Protein AF-A0A968BVG5-F1 (afdb_monomer_lite)

Sequence (67 aa):
MIGTITHEQLQYLLDQLEEEDSEDRDYYIDRSTLDWFEEHGVDPVLESILREAMGDREGMDIRWTRD

Structure (mmCIF, N/CA/C/O backbone):
data_AF-A0A968BVG5-F1
#
_entry.id   AF-A0A968BVG5-F1
#
loop_
_atom_site.group_PDB
_atom_site.id
_atom_site.type_symbol
_atom_site.label_atom_id
_atom_site.label_alt_id
_atom_site.label_comp_id
_atom_site.label_asym_id
_atom_site.label_entity_id
_atom_site.label_seq_id
_atom_site.pdbx_PDB_ins_code
_atom_site.Cartn_x
_atom_site.Cartn_y
_atom_site.Cartn_z
_atom_site.occupancy
_atom_site.B_iso_or_equiv
_atom_site.auth_seq_id
_atom_site.auth_comp_id
_atom_site.auth_asym_id
_atom_site.auth_atom_id
_atom_site.pdbx_PDB_model_num
ATOM 1 N N . MET A 1 1 ? 1.243 -14.552 -7.911 1.00 84.50 1 MET A N 1
ATOM 2 C CA . MET A 1 1 ? 0.700 -13.288 -8.445 1.00 84.50 1 MET A CA 1
ATOM 3 C C . MET A 1 1 ? -0.558 -12.978 -7.656 1.00 84.50 1 MET A C 1
ATOM 5 O O . MET A 1 1 ? -1.369 -13.884 -7.515 1.00 84.50 1 MET A O 1
ATOM 9 N N . ILE A 1 2 ? -0.661 -11.777 -7.083 1.00 92.00 2 ILE A N 1
ATOM 10 C CA . ILE A 1 2 ? -1.784 -11.375 -6.212 1.00 92.00 2 ILE A CA 1
ATOM 11 C C . ILE A 1 2 ? -2.834 -10.526 -6.941 1.00 92.00 2 ILE A C 1
ATOM 13 O O . ILE A 1 2 ? -3.958 -10.419 -6.478 1.00 92.00 2 ILE A O 1
ATOM 17 N N . GLY A 1 3 ? -2.487 -9.963 -8.100 1.00 94.81 3 GLY A N 1
ATOM 18 C CA . GLY A 1 3 ? -3.390 -9.163 -8.920 1.00 94.81 3 GLY A CA 1
ATOM 19 C C . GLY A 1 3 ? -2.664 -8.522 -10.099 1.00 94.81 3 GLY A C 1
ATOM 20 O O . GLY A 1 3 ? -1.449 -8.675 -10.250 1.00 94.81 3 GLY A O 1
ATOM 21 N N . THR A 1 4 ? -3.424 -7.802 -10.920 1.00 96.12 4 THR A N 1
ATOM 22 C CA . THR A 1 4 ? -2.916 -6.940 -11.992 1.00 96.12 4 THR A CA 1
ATOM 23 C C . THR A 1 4 ? -3.320 -5.512 -11.670 1.00 96.12 4 THR A C 1
ATOM 25 O O . THR A 1 4 ? -4.475 -5.270 -11.328 1.00 96.12 4 THR A O 1
ATOM 28 N N . ILE A 1 5 ? -2.373 -4.589 -11.790 1.00 96.25 5 ILE A N 1
ATOM 29 C CA . ILE A 1 5 ? -2.576 -3.171 -11.497 1.00 96.25 5 ILE A CA 1
ATOM 30 C C . ILE A 1 5 ? -2.348 -2.330 -12.750 1.00 96.25 5 ILE A C 1
ATOM 32 O O . ILE A 1 5 ? -1.640 -2.737 -13.676 1.00 96.25 5 ILE A O 1
ATOM 36 N N . THR A 1 6 ? -2.961 -1.155 -12.790 1.00 97.19 6 THR A N 1
ATOM 37 C CA . THR A 1 6 ? -2.731 -0.161 -13.838 1.00 97.19 6 THR A CA 1
ATOM 38 C C . THR A 1 6 ? -1.395 0.552 -13.626 1.00 97.19 6 THR A C 1
ATOM 40 O O . THR A 1 6 ? -0.775 0.468 -12.565 1.00 97.19 6 THR A O 1
ATOM 43 N N . HIS A 1 7 ? -0.941 1.294 -14.638 1.00 95.94 7 HIS A N 1
ATOM 44 C CA . HIS A 1 7 ? 0.249 2.131 -14.489 1.00 95.94 7 HIS A CA 1
ATOM 45 C C . HIS A 1 7 ? 0.055 3.241 -13.444 1.00 95.94 7 HIS A C 1
ATOM 47 O O . HIS A 1 7 ? 0.992 3.541 -12.717 1.00 95.94 7 HIS A O 1
ATOM 53 N N . GLU A 1 8 ? -1.150 3.805 -13.334 1.00 97.12 8 GLU A N 1
ATOM 54 C CA . GLU A 1 8 ? -1.479 4.839 -12.342 1.00 97.12 8 GLU A CA 1
ATOM 55 C C . GLU A 1 8 ? -1.450 4.280 -10.914 1.00 97.12 8 GLU A C 1
ATOM 57 O O . GLU A 1 8 ? -0.874 4.895 -10.024 1.00 97.12 8 GLU A O 1
ATOM 62 N N . GLN A 1 9 ? -1.990 3.075 -10.707 1.00 97.50 9 GLN A N 1
ATOM 63 C CA . GLN A 1 9 ? -1.903 2.364 -9.428 1.00 97.50 9 GLN A CA 1
ATOM 64 C C . GLN A 1 9 ? -0.455 2.017 -9.066 1.00 97.50 9 GLN A C 1
ATOM 66 O O . GLN A 1 9 ? -0.069 2.124 -7.906 1.00 97.50 9 GLN A O 1
ATOM 71 N N . LEU A 1 10 ? 0.363 1.624 -10.051 1.00 95.38 10 LEU A N 1
ATOM 72 C CA . LEU A 1 10 ? 1.792 1.433 -9.825 1.00 95.38 10 LEU A CA 1
ATOM 73 C C . LEU A 1 10 ? 2.458 2.753 -9.428 1.00 95.38 10 LEU A C 1
ATOM 75 O O . LEU A 1 10 ? 3.161 2.772 -8.431 1.00 95.38 10 LEU A O 1
ATOM 79 N N . GLN A 1 11 ? 2.211 3.846 -10.156 1.00 94.94 11 GLN A N 1
ATOM 80 C CA . GLN A 1 11 ? 2.791 5.152 -9.834 1.00 94.94 11 GLN A CA 1
ATOM 81 C C . GLN A 1 11 ? 2.412 5.606 -8.421 1.00 94.94 11 GLN A C 1
ATOM 83 O O . GLN A 1 11 ? 3.278 6.080 -7.701 1.00 94.94 11 GLN A O 1
ATOM 88 N N . TYR A 1 12 ? 1.168 5.376 -7.992 1.00 95.75 12 TYR A N 1
ATOM 89 C CA . TYR A 1 12 ? 0.753 5.632 -6.613 1.00 95.75 12 TYR A CA 1
ATOM 90 C C . TYR A 1 12 ? 1.630 4.886 -5.598 1.00 95.75 12 TYR A C 1
ATOM 92 O O . TYR A 1 12 ? 2.077 5.485 -4.625 1.00 95.75 12 TYR A O 1
ATOM 100 N N . LEU A 1 13 ? 1.912 3.596 -5.826 1.00 94.88 13 LEU A N 1
ATOM 101 C CA . LEU A 1 13 ? 2.803 2.831 -4.947 1.00 94.88 13 LEU A CA 1
ATOM 102 C C . LEU A 1 13 ? 4.213 3.434 -4.918 1.00 94.88 13 LEU A C 1
ATOM 104 O O . LEU A 1 13 ? 4.759 3.593 -3.835 1.00 94.88 13 LEU A O 1
ATOM 108 N N . LEU A 1 14 ? 4.765 3.811 -6.076 1.00 92.25 14 LEU A N 1
ATOM 109 C CA . LEU A 1 14 ? 6.090 4.444 -6.169 1.00 92.25 14 LEU A CA 1
ATOM 110 C C . LEU A 1 14 ? 6.136 5.808 -5.464 1.00 92.25 14 LEU A C 1
ATOM 112 O O . LEU A 1 14 ? 7.149 6.178 -4.888 1.00 92.25 14 LEU A O 1
ATOM 116 N N . ASP A 1 15 ? 5.037 6.562 -5.502 1.00 92.94 15 ASP A N 1
ATOM 117 C CA . ASP A 1 15 ? 4.950 7.877 -4.863 1.00 92.94 15 ASP A CA 1
ATOM 118 C C . ASP A 1 15 ? 4.838 7.775 -3.332 1.00 92.94 15 ASP A C 1
ATOM 120 O O . ASP A 1 15 ? 5.186 8.724 -2.628 1.00 92.94 15 ASP A O 1
ATOM 124 N N . GLN A 1 16 ? 4.300 6.664 -2.811 1.00 93.06 16 GLN A N 1
ATOM 125 C CA . GLN A 1 16 ? 4.087 6.463 -1.373 1.00 93.06 16 GLN A CA 1
ATOM 126 C C . GLN A 1 16 ? 5.164 5.615 -0.689 1.00 93.06 16 GLN A C 1
ATOM 128 O O . GLN A 1 16 ? 5.318 5.710 0.529 1.00 93.06 16 GLN A O 1
ATOM 133 N N . LEU A 1 17 ? 5.866 4.761 -1.432 1.00 90.88 17 LEU A N 1
ATOM 134 C CA . LEU A 1 17 ? 6.852 3.831 -0.892 1.00 90.88 17 LEU A CA 1
ATOM 135 C C . LEU A 1 17 ? 8.262 4.345 -1.178 1.00 90.88 17 LEU A C 1
ATOM 137 O O . LEU A 1 17 ? 8.571 4.772 -2.286 1.00 90.88 17 LEU A O 1
ATOM 141 N N . GLU A 1 18 ? 9.114 4.321 -0.158 1.00 81.69 18 GLU A N 1
ATOM 142 C CA . GLU A 1 18 ? 10.511 4.722 -0.298 1.00 81.69 18 GLU A CA 1
ATOM 143 C C . GLU A 1 18 ? 11.275 3.661 -1.102 1.00 81.69 18 GLU A C 1
ATOM 145 O O . GLU A 1 18 ? 11.254 2.478 -0.761 1.00 81.69 18 GLU A O 1
ATOM 150 N N . GLU A 1 19 ? 11.935 4.092 -2.176 1.00 79.19 19 GLU A N 1
ATOM 151 C CA . GLU A 1 19 ? 12.880 3.278 -2.944 1.00 79.19 19 GLU A CA 1
ATOM 152 C C . GLU A 1 19 ? 14.301 3.561 -2.457 1.00 79.19 19 GLU A C 1
ATOM 154 O O . GLU A 1 19 ? 14.722 4.722 -2.413 1.00 79.19 19 GLU A O 1
ATOM 159 N N . GLU A 1 20 ? 15.057 2.515 -2.113 1.00 70.38 20 GLU A N 1
ATOM 160 C CA . GLU A 1 20 ? 16.488 2.663 -1.828 1.00 70.38 20 GLU A CA 1
ATOM 161 C C . GLU A 1 20 ? 17.292 2.804 -3.134 1.00 70.38 20 GLU A C 1
ATOM 163 O O . GLU A 1 20 ? 18.263 3.567 -3.181 1.00 70.38 20 GLU A O 1
AT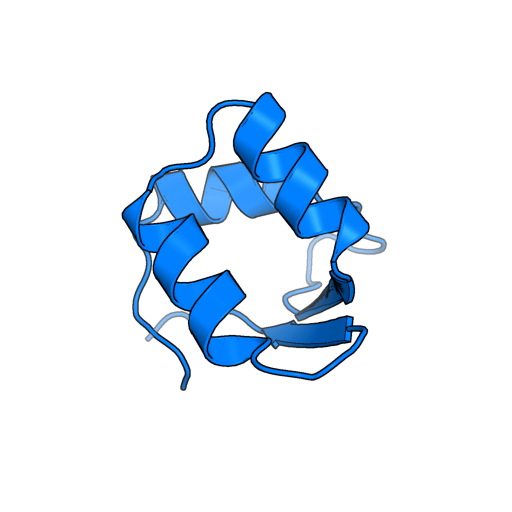OM 168 N N . ASP A 1 21 ? 16.858 2.131 -4.208 1.00 73.00 21 ASP A N 1
ATOM 169 C CA . ASP A 1 21 ? 17.387 2.265 -5.566 1.00 73.00 21 ASP A CA 1
ATOM 170 C C . ASP A 1 21 ? 16.268 2.345 -6.624 1.00 73.00 21 ASP A C 1
ATOM 172 O O . ASP A 1 21 ? 15.221 1.716 -6.513 1.00 73.00 21 ASP A O 1
ATOM 176 N N . SER A 1 22 ? 16.521 3.073 -7.715 1.00 73.38 22 SER A N 1
ATOM 177 C CA . SER A 1 22 ? 15.608 3.194 -8.865 1.00 73.38 22 SER A CA 1
ATOM 178 C C . SER A 1 22 ? 15.294 1.878 -9.598 1.00 73.38 22 SER A C 1
ATOM 180 O O . SER A 1 22 ? 14.411 1.840 -10.460 1.00 73.38 22 SER A O 1
ATOM 182 N N . GLU A 1 23 ? 16.063 0.819 -9.338 1.00 79.44 23 GLU A N 1
ATOM 183 C CA . GLU A 1 23 ? 15.842 -0.520 -9.878 1.00 79.44 23 GLU A CA 1
ATOM 184 C C . GLU A 1 23 ? 14.996 -1.414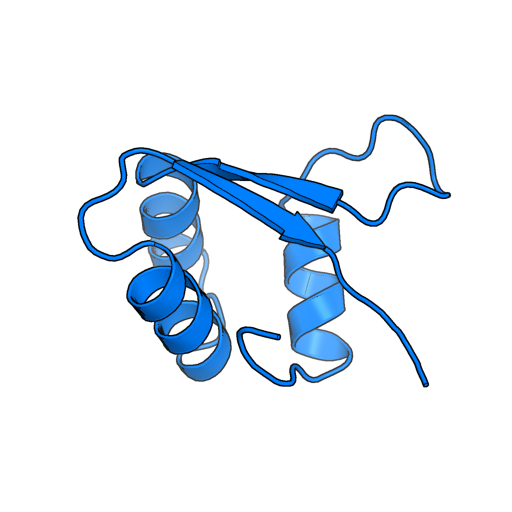 -8.961 1.00 79.44 23 GLU A C 1
ATOM 186 O O . GLU A 1 23 ? 14.587 -2.495 -9.411 1.00 79.44 23 GLU A O 1
ATOM 191 N N . ASP A 1 24 ? 14.708 -0.983 -7.728 1.00 86.00 24 ASP A N 1
ATOM 192 C CA . ASP A 1 24 ? 13.911 -1.755 -6.781 1.00 86.00 24 ASP A CA 1
ATOM 193 C C . ASP A 1 24 ? 12.486 -1.955 -7.302 1.00 86.00 24 ASP A C 1
ATOM 195 O O . ASP A 1 24 ? 11.853 -1.092 -7.912 1.00 86.00 24 ASP A O 1
ATOM 199 N N . ARG A 1 25 ? 11.984 -3.177 -7.121 1.00 90.00 25 ARG A N 1
ATOM 200 C CA . ARG A 1 25 ? 10.626 -3.554 -7.550 1.00 90.00 25 ARG A CA 1
ATOM 201 C C . ARG A 1 25 ? 9.842 -4.257 -6.471 1.00 90.00 25 ARG A C 1
ATOM 203 O O . ARG A 1 25 ? 8.724 -4.705 -6.744 1.00 90.00 25 ARG A O 1
ATOM 210 N N . ASP A 1 26 ? 10.446 -4.419 -5.303 1.00 93.00 26 ASP A N 1
ATOM 211 C CA . ASP A 1 26 ? 9.823 -5.013 -4.143 1.00 93.00 26 ASP A CA 1
ATOM 212 C C . ASP A 1 26 ? 9.835 -4.078 -2.953 1.00 93.00 26 ASP A C 1
ATOM 214 O O . ASP A 1 26 ? 10.768 -3.312 -2.752 1.00 93.00 26 ASP A O 1
ATOM 2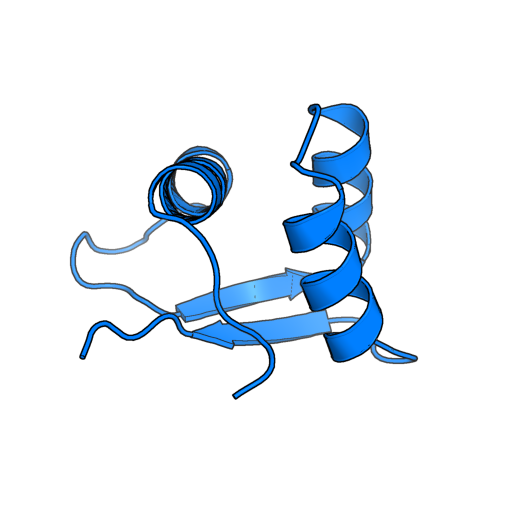18 N N . TYR A 1 27 ? 8.750 -4.155 -2.194 1.00 92.88 27 TYR A N 1
ATOM 219 C CA . TYR A 1 27 ? 8.501 -3.296 -1.053 1.00 92.88 27 TYR A CA 1
ATOM 220 C C . TYR A 1 27 ? 7.901 -4.127 0.062 1.00 92.88 27 TYR A C 1
ATOM 222 O O . TYR A 1 27 ? 7.019 -4.962 -0.176 1.00 92.88 27 TYR A O 1
ATOM 230 N N . TYR A 1 28 ? 8.332 -3.835 1.280 1.00 93.62 28 TYR A N 1
ATOM 231 C CA . TYR A 1 28 ? 7.652 -4.301 2.471 1.00 93.62 28 TYR A CA 1
ATOM 232 C C . TYR A 1 28 ? 6.455 -3.391 2.768 1.00 93.62 28 TYR A C 1
ATOM 234 O O . TYR A 1 28 ? 6.583 -2.169 2.799 1.00 93.62 28 TYR A O 1
ATOM 242 N N . ILE A 1 29 ? 5.289 -3.991 2.998 1.00 95.31 29 ILE A N 1
ATOM 243 C CA . ILE A 1 29 ? 4.053 -3.295 3.368 1.00 95.31 29 ILE A CA 1
ATOM 244 C C . ILE A 1 29 ? 3.500 -3.935 4.637 1.00 95.31 29 ILE A C 1
ATOM 246 O O . ILE A 1 29 ? 3.393 -5.160 4.721 1.00 95.31 29 ILE A O 1
ATOM 250 N N . ASP A 1 30 ? 3.082 -3.113 5.596 1.00 97.25 30 ASP A N 1
ATOM 251 C CA . ASP A 1 30 ? 2.348 -3.556 6.780 1.00 97.25 30 ASP A CA 1
ATOM 252 C C . ASP A 1 30 ? 0.922 -2.987 6.826 1.00 97.25 30 ASP A C 1
ATOM 254 O O . ASP A 1 30 ? 0.470 -2.264 5.933 1.00 97.25 30 ASP A O 1
ATOM 258 N N . ARG A 1 31 ? 0.165 -3.357 7.863 1.00 96.81 31 ARG A N 1
ATOM 259 C CA . ARG A 1 31 ? -1.210 -2.865 8.050 1.00 96.81 31 ARG A CA 1
ATOM 260 C C . ARG A 1 31 ? -1.287 -1.345 8.161 1.00 96.81 31 ARG A C 1
ATOM 262 O O . ARG A 1 31 ? -2.210 -0.759 7.609 1.00 96.81 31 ARG A O 1
ATOM 269 N N . SER A 1 32 ? -0.318 -0.722 8.825 1.00 96.88 32 SER A N 1
ATOM 270 C CA . SER A 1 32 ? -0.276 0.730 9.006 1.00 96.88 32 SER A CA 1
ATOM 271 C C . SER A 1 32 ? -0.042 1.431 7.671 1.00 96.88 32 SER A C 1
ATOM 273 O O . SER A 1 32 ? -0.647 2.467 7.414 1.00 96.88 32 SER A O 1
ATOM 275 N N . THR A 1 33 ? 0.781 0.849 6.793 1.00 96.56 33 THR A N 1
ATOM 276 C CA . THR A 1 33 ? 0.948 1.325 5.414 1.00 96.56 33 THR A CA 1
ATOM 277 C C . THR A 1 33 ? -0.370 1.270 4.634 1.00 96.56 33 THR A C 1
ATOM 279 O O . THR A 1 33 ? -0.702 2.219 3.931 1.00 96.56 33 THR A O 1
ATOM 282 N N . LEU A 1 34 ? -1.152 0.190 4.764 1.00 96.88 34 LEU A N 1
ATOM 283 C CA . LEU A 1 34 ? -2.448 0.077 4.078 1.00 96.88 34 LEU A CA 1
ATOM 284 C C . LEU A 1 34 ? -3.494 1.054 4.618 1.00 96.88 34 LEU A C 1
ATOM 286 O O . LEU A 1 34 ? -4.248 1.628 3.838 1.00 96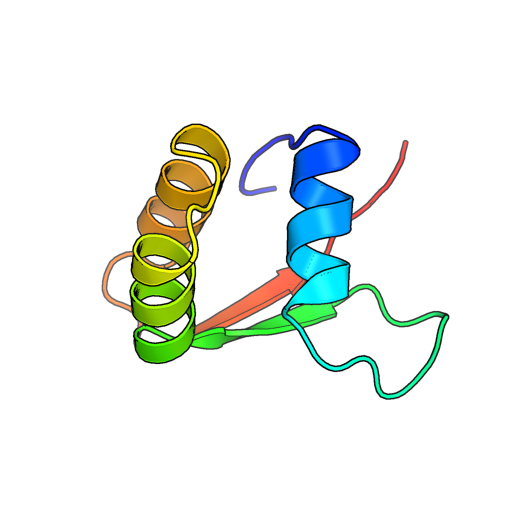.88 34 LEU A O 1
ATOM 290 N N . ASP A 1 35 ? -3.523 1.263 5.930 1.00 97.00 35 ASP A N 1
ATOM 291 C CA . ASP A 1 35 ? -4.425 2.239 6.542 1.00 97.00 35 ASP A CA 1
ATOM 292 C C . ASP A 1 35 ? -4.033 3.671 6.130 1.00 97.00 35 ASP A C 1
ATOM 294 O O . ASP A 1 35 ? -4.893 4.486 5.803 1.00 97.00 35 ASP A O 1
ATOM 298 N N . TRP A 1 36 ? -2.730 3.957 6.015 1.00 96.62 36 TRP A N 1
ATOM 299 C CA . TRP A 1 36 ? -2.236 5.210 5.441 1.00 96.62 36 TRP A CA 1
ATOM 300 C C . TRP A 1 36 ? -2.679 5.400 3.983 1.00 96.62 36 TRP A C 1
ATOM 302 O O . TRP A 1 36 ? -3.098 6.495 3.609 1.00 96.62 36 TRP A O 1
ATOM 312 N N . PHE A 1 37 ? -2.631 4.351 3.158 1.00 97.19 37 PHE A N 1
ATOM 313 C CA . PHE A 1 37 ? -3.075 4.413 1.762 1.00 97.19 37 PHE A CA 1
ATOM 314 C C . PHE A 1 37 ? -4.557 4.781 1.632 1.00 97.19 37 PHE A C 1
ATOM 316 O O . PHE A 1 37 ? -4.911 5.637 0.815 1.00 97.19 37 PHE A O 1
ATOM 323 N N . GLU A 1 38 ? -5.413 4.179 2.461 1.00 96.62 38 GLU A N 1
ATOM 324 C CA . GLU A 1 38 ? -6.847 4.487 2.525 1.00 96.62 38 GLU A CA 1
ATOM 325 C C . GLU A 1 38 ? -7.085 5.975 2.832 1.00 96.62 38 GLU A C 1
ATOM 327 O O . GLU A 1 38 ? -7.842 6.652 2.130 1.00 96.62 38 GLU A O 1
ATOM 332 N N . GLU A 1 39 ? -6.363 6.525 3.813 1.00 96.88 39 GLU A N 1
ATOM 333 C CA . GLU A 1 39 ? -6.435 7.948 4.171 1.00 96.88 39 GLU A CA 1
ATOM 334 C C . GLU A 1 39 ? -5.938 8.884 3.053 1.00 96.88 39 GLU A C 1
ATOM 336 O O . GLU A 1 39 ? -6.375 10.035 2.967 1.00 96.88 39 GLU A O 1
ATOM 341 N N . HIS A 1 40 ? -5.062 8.392 2.171 1.00 95.75 40 HIS A N 1
ATOM 342 C CA . HIS A 1 40 ? -4.432 9.157 1.089 1.00 95.75 40 HIS A CA 1
ATOM 343 C C . HIS A 1 40 ? -5.058 8.900 -0.286 1.00 95.75 40 HIS A C 1
ATOM 345 O O . HIS A 1 40 ? -4.475 9.257 -1.312 1.00 95.75 40 HIS A O 1
ATOM 351 N N . GLY A 1 41 ? -6.263 8.327 -0.322 1.00 95.38 41 GLY A N 1
ATOM 352 C CA . GLY A 1 41 ? -7.051 8.207 -1.547 1.00 95.38 41 GLY A CA 1
ATOM 353 C C . GLY A 1 41 ? -6.498 7.185 -2.535 1.00 95.38 41 GLY A C 1
ATOM 354 O O . GLY A 1 41 ? -6.574 7.410 -3.745 1.00 95.38 41 GLY A O 1
ATOM 355 N N . VAL A 1 42 ? -5.941 6.081 -2.029 1.00 97.75 42 VAL A N 1
ATOM 356 C CA . VAL A 1 42 ? -5.606 4.916 -2.854 1.00 97.75 42 VAL A CA 1
ATOM 357 C C . VAL A 1 42 ? -6.804 4.474 -3.694 1.00 97.75 42 VAL A C 1
ATOM 359 O O . VAL A 1 42 ? -7.964 4.585 -3.292 1.00 97.75 42 VAL A O 1
ATOM 362 N N . ASP A 1 43 ? -6.525 3.950 -4.884 1.00 98.44 43 ASP A N 1
ATOM 363 C CA . ASP A 1 43 ? -7.564 3.352 -5.710 1.00 98.44 43 ASP A CA 1
ATOM 364 C C . ASP A 1 43 ? -8.176 2.114 -5.007 1.00 98.44 43 ASP A C 1
ATOM 366 O O . ASP A 1 43 ? -7.425 1.222 -4.591 1.00 98.44 43 ASP A O 1
ATOM 370 N N . PRO A 1 44 ? -9.517 1.993 -4.914 1.00 97.56 44 PRO A N 1
ATOM 371 C CA . PRO A 1 44 ? -10.161 0.905 -4.172 1.00 97.56 44 PRO A CA 1
ATOM 372 C C . PRO A 1 44 ? -9.841 -0.502 -4.692 1.00 97.56 44 PRO A C 1
ATOM 374 O O . PRO A 1 44 ? -9.894 -1.473 -3.938 1.00 97.56 44 PRO A O 1
ATOM 377 N N . VAL A 1 45 ? -9.521 -0.649 -5.984 1.00 97.62 45 VAL A N 1
ATOM 378 C CA . VAL A 1 45 ? -9.143 -1.951 -6.551 1.00 97.62 45 VAL A CA 1
ATOM 379 C C . VAL A 1 45 ? -7.745 -2.337 -6.082 1.00 97.62 45 VAL A C 1
ATOM 381 O O . VAL A 1 45 ? -7.532 -3.485 -5.694 1.00 97.62 45 VAL A O 1
ATOM 384 N N . LEU A 1 46 ? -6.805 -1.386 -6.075 1.00 97.88 46 LEU A N 1
ATOM 385 C CA . LEU A 1 46 ? -5.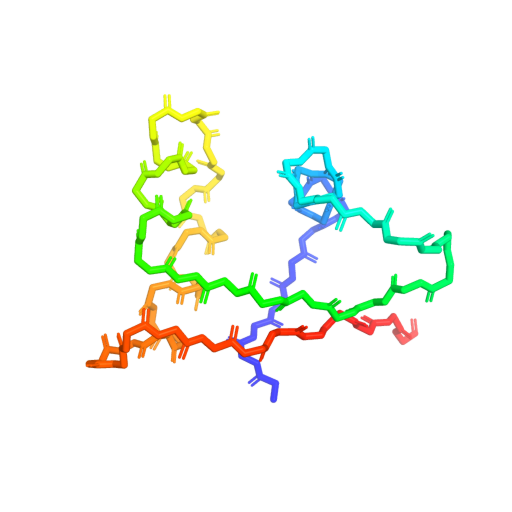463 -1.610 -5.538 1.00 97.88 46 LEU A CA 1
ATOM 386 C C . LEU A 1 46 ? -5.522 -1.948 -4.043 1.00 97.88 46 LEU A C 1
ATOM 388 O O . LEU A 1 46 ? -4.903 -2.921 -3.613 1.00 97.88 46 LEU A O 1
ATOM 392 N N . GLU A 1 47 ? -6.307 -1.195 -3.272 1.00 97.88 47 GLU A N 1
ATOM 393 C CA . GLU A 1 47 ? -6.512 -1.454 -1.847 1.00 97.8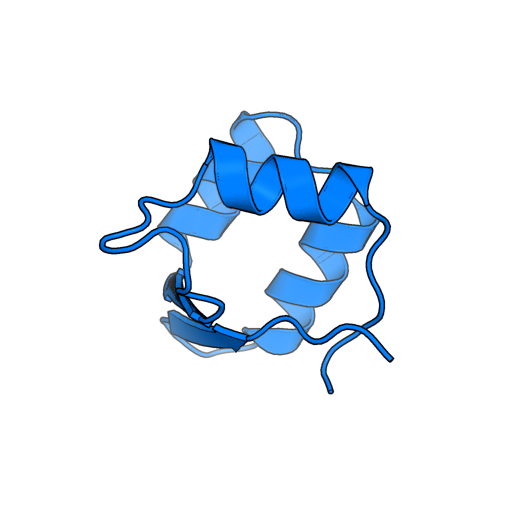8 47 GLU A CA 1
ATOM 394 C C . GLU A 1 47 ? -7.052 -2.868 -1.600 1.00 97.88 47 GLU A C 1
ATOM 396 O O . GLU A 1 47 ? -6.494 -3.608 -0.789 1.00 97.88 47 GLU A O 1
ATOM 401 N N . SER A 1 48 ? -8.089 -3.275 -2.341 1.00 97.88 48 SER A N 1
ATOM 402 C CA . SER A 1 48 ? -8.678 -4.613 -2.233 1.00 97.88 48 SER A CA 1
ATOM 403 C C . SER A 1 48 ? -7.647 -5.705 -2.507 1.00 97.88 48 SER A C 1
ATOM 405 O O . SER A 1 48 ? -7.542 -6.647 -1.728 1.00 97.88 48 SER A O 1
ATOM 407 N N . ILE A 1 49 ? -6.840 -5.564 -3.566 1.00 97.88 49 ILE A N 1
ATOM 408 C CA . ILE A 1 49 ? -5.784 -6.531 -3.909 1.00 97.88 49 ILE A CA 1
ATOM 409 C C . ILE A 1 49 ? -4.781 -6.668 -2.758 1.00 97.88 49 ILE A C 1
ATOM 411 O O . ILE A 1 49 ? -4.434 -7.783 -2.364 1.00 97.88 49 ILE A O 1
ATOM 415 N N . LEU A 1 50 ? -4.310 -5.545 -2.210 1.00 97.62 50 LEU A N 1
ATOM 416 C CA . LEU A 1 50 ? -3.308 -5.551 -1.147 1.00 97.62 50 LEU A CA 1
ATOM 417 C C . LEU A 1 50 ? -3.876 -6.080 0.175 1.00 97.62 50 LEU A C 1
ATOM 419 O O . LEU A 1 50 ? -3.225 -6.895 0.829 1.00 97.62 50 LEU A O 1
ATOM 423 N N . ARG A 1 51 ? -5.095 -5.677 0.558 1.00 97.19 51 ARG A N 1
ATOM 424 C CA . ARG A 1 51 ? -5.762 -6.155 1.780 1.00 97.19 51 ARG A CA 1
ATOM 425 C C . ARG A 1 51 ? -6.111 -7.645 1.691 1.00 97.19 51 ARG A C 1
ATOM 427 O O . ARG A 1 51 ? -5.887 -8.373 2.658 1.00 97.19 51 ARG A O 1
ATOM 434 N N . GLU A 1 52 ? -6.577 -8.129 0.539 1.00 97.69 52 GLU A N 1
ATOM 435 C CA . GLU A 1 52 ? -6.807 -9.563 0.310 1.00 97.69 52 GLU A CA 1
ATOM 436 C C . GLU A 1 52 ? -5.505 -10.369 0.373 1.00 97.69 52 GLU A C 1
ATOM 438 O O . GLU A 1 52 ? -5.461 -11.432 0.997 1.00 97.69 52 GLU A O 1
ATOM 443 N N . ALA A 1 53 ? -4.425 -9.858 -0.227 1.00 97.38 53 ALA A N 1
ATOM 444 C CA . ALA A 1 53 ? -3.116 -10.501 -0.169 1.00 97.38 53 ALA A CA 1
ATOM 445 C C . ALA A 1 53 ? -2.554 -10.550 1.263 1.00 97.38 53 ALA A C 1
ATOM 447 O O . ALA A 1 53 ? -2.009 -11.585 1.663 1.00 97.38 53 ALA A O 1
ATOM 448 N N . MET A 1 54 ? -2.732 -9.474 2.040 1.00 97.19 54 MET A N 1
ATOM 449 C CA . MET A 1 54 ? -2.320 -9.363 3.444 1.00 97.19 54 MET A CA 1
ATOM 450 C C . MET A 1 54 ? -3.025 -10.417 4.312 1.00 97.19 54 MET A C 1
ATOM 452 O O . MET A 1 54 ? -2.366 -11.163 5.046 1.00 97.19 54 MET A O 1
ATOM 456 N N . GLY A 1 55 ? -4.352 -10.532 4.191 1.00 96.50 55 GLY A N 1
ATOM 457 C CA . GLY A 1 55 ? -5.170 -11.430 5.009 1.00 96.50 55 GLY A CA 1
ATOM 458 C C . GLY A 1 55 ? -4.967 -11.177 6.508 1.00 96.50 55 GLY A C 1
ATOM 459 O O . GLY A 1 55 ? -5.078 -10.046 6.983 1.00 96.50 55 GLY A O 1
ATOM 460 N N . ASP A 1 56 ? -4.615 -12.227 7.255 1.00 96.31 56 ASP A N 1
ATOM 461 C CA . ASP A 1 56 ? -4.366 -12.154 8.704 1.00 96.31 56 ASP A CA 1
ATOM 462 C C . ASP A 1 56 ? -2.911 -11.797 9.071 1.00 96.31 56 ASP A C 1
ATOM 464 O O . ASP A 1 56 ? -2.570 -11.730 10.249 1.00 96.31 56 ASP A O 1
ATOM 468 N N . ARG A 1 57 ? -2.032 -11.551 8.089 1.00 96.38 57 ARG A N 1
ATOM 469 C CA . ARG A 1 57 ? -0.617 -11.215 8.340 1.00 96.38 57 ARG A CA 1
ATOM 470 C C . ARG A 1 57 ? -0.467 -9.800 8.903 1.00 96.38 57 ARG A C 1
ATOM 472 O O . ARG A 1 57 ? -1.364 -8.968 8.764 1.00 96.38 57 ARG A O 1
ATOM 479 N N . GLU A 1 58 ? 0.664 -9.530 9.548 1.00 94.69 58 GLU A N 1
ATOM 480 C CA . GLU A 1 58 ? 1.020 -8.185 10.033 1.00 94.69 58 GLU A CA 1
ATOM 481 C C . GLU A 1 58 ? 1.742 -7.354 8.961 1.00 94.69 58 GLU A C 1
ATOM 483 O O . GLU A 1 58 ? 1.605 -6.134 8.952 1.00 94.69 58 GLU A O 1
ATOM 488 N N . GLY A 1 59 ? 2.422 -8.020 8.023 1.00 96.44 59 GLY A N 1
ATOM 489 C CA . GLY A 1 59 ? 3.050 -7.414 6.853 1.00 96.44 59 GLY A CA 1
ATOM 490 C C . GLY A 1 59 ? 3.421 -8.445 5.787 1.00 96.44 59 GLY A C 1
ATOM 491 O O . GLY A 1 59 ? 3.309 -9.660 6.007 1.00 96.44 59 GLY A O 1
ATOM 492 N N . MET A 1 60 ? 3.823 -7.958 4.617 1.00 96.69 60 MET A N 1
ATOM 493 C CA . MET A 1 60 ? 4.223 -8.765 3.466 1.00 96.69 60 MET A CA 1
ATOM 494 C C . MET A 1 60 ? 5.171 -8.003 2.537 1.00 96.69 60 MET A C 1
ATOM 496 O O . MET A 1 60 ? 5.031 -6.797 2.356 1.00 96.69 60 MET A O 1
ATOM 500 N N . ASP A 1 61 ? 6.066 -8.737 1.879 1.00 95.19 61 ASP A N 1
ATOM 501 C CA . ASP A 1 61 ? 6.803 -8.235 0.723 1.00 95.19 61 ASP A CA 1
ATOM 502 C C . ASP A 1 61 ? 5.954 -8.395 -0.542 1.00 95.19 61 ASP A C 1
ATOM 504 O O . ASP A 1 61 ? 5.453 -9.486 -0.849 1.00 95.19 61 ASP A O 1
ATOM 508 N N . ILE A 1 62 ? 5.802 -7.313 -1.298 1.00 94.19 62 ILE A N 1
ATOM 509 C CA . ILE A 1 62 ? 5.186 -7.328 -2.625 1.00 94.19 62 ILE A CA 1
ATOM 510 C C . ILE A 1 62 ? 6.242 -7.065 -3.687 1.00 94.19 62 ILE A C 1
ATOM 512 O O . ILE A 1 62 ? 7.223 -6.389 -3.420 1.00 94.19 62 ILE A O 1
ATOM 516 N N . ARG A 1 63 ? 6.028 -7.566 -4.908 1.00 94.81 63 ARG A N 1
ATOM 517 C CA . ARG A 1 63 ? 6.870 -7.260 -6.071 1.00 94.81 63 ARG A CA 1
ATOM 518 C C . ARG A 1 63 ? 6.014 -7.009 -7.301 1.00 94.81 63 ARG A C 1
ATOM 520 O O . ARG A 1 63 ? 5.115 -7.808 -7.577 1.00 94.81 63 ARG A O 1
ATOM 527 N N . TRP A 1 64 ? 6.326 -5.971 -8.074 1.00 93.81 64 TRP A N 1
ATOM 528 C CA . TRP A 1 64 ? 5.708 -5.750 -9.383 1.00 93.81 64 TRP A CA 1
ATOM 529 C C . TRP A 1 64 ? 6.581 -6.285 -10.525 1.00 93.81 64 TRP A C 1
ATOM 531 O O . TRP A 1 64 ? 7.811 -6.270 -10.484 1.00 93.81 64 TRP A O 1
ATOM 541 N N . THR A 1 65 ? 5.928 -6.774 -11.577 1.00 93.06 65 THR A N 1
ATOM 542 C CA . THR A 1 65 ? 6.569 -7.245 -12.811 1.00 93.06 65 THR A CA 1
ATOM 543 C C . THR A 1 65 ? 5.832 -6.675 -14.019 1.00 93.06 65 THR A C 1
ATOM 545 O O . THR A 1 65 ? 4.625 -6.447 -13.956 1.00 93.06 65 THR A O 1
ATOM 548 N N . ARG A 1 66 ? 6.551 -6.442 -15.121 1.00 88.38 66 ARG A N 1
ATOM 549 C CA . ARG A 1 66 ? 5.977 -6.087 -16.427 1.00 88.38 66 ARG A CA 1
ATOM 550 C C . ARG A 1 66 ? 6.292 -7.222 -17.394 1.00 88.38 66 ARG A C 1
ATOM 552 O O . ARG A 1 66 ? 7.454 -7.624 -17.457 1.00 88.38 66 ARG A O 1
ATOM 559 N N . ASP A 1 67 ? 5.268 -7.713 -18.080 1.00 78.81 67 ASP A N 1
ATOM 560 C CA . ASP A 1 67 ? 5.403 -8.634 -19.215 1.00 78.81 67 ASP A CA 1
ATOM 561 C C . ASP A 1 67 ? 5.590 -7.861 -20.530 1.00 78.81 67 ASP A C 1
ATOM 563 O O . ASP A 1 67 ? 5.078 -6.717 -20.626 1.00 78.81 67 ASP A O 1
#

Secondary structure (DSSP, 8-state):
------HHHHHHHHHHSPPSSTT--EEEEEHHHHHHHHHTT--HHHHHHHHHHHTT-SEEEEE----

pLDDT: mean 93.35, std 6.45, range [70.38, 98.44]

Foldseek 3Di:
DLDDDDPVLVVLCVVLFDDPDPPDFKDKDFPVNLVVCVVVDRDVVSSCSLCVVCPPHRIDMDGDDDD

Radius of gyration: 11.26 Å; chains: 1; bounding box: 28×22×29 Å